Protein AF-A0A8J1ZRG4-F1 (afdb_monomer_lite)

Structure (mmCIF, N/CA/C/O backbone):
data_AF-A0A8J1ZRG4-F1
#
_entry.id   AF-A0A8J1ZRG4-F1
#
loop_
_atom_site.group_PDB
_atom_site.id
_atom_site.type_symbol
_atom_site.label_atom_id
_atom_site.label_alt_id
_atom_site.label_comp_id
_atom_site.label_asym_id
_atom_site.label_entity_id
_atom_site.label_seq_id
_atom_site.pdbx_PDB_ins_code
_atom_site.Cartn_x
_atom_site.Cartn_y
_atom_site.Cartn_z
_atom_site.occupancy
_atom_site.B_iso_or_equiv
_atom_site.auth_seq_id
_atom_site.auth_comp_id
_atom_site.auth_asym_id
_atom_site.auth_atom_id
_atom_site.pdbx_PDB_model_num
ATOM 1 N N . MET A 1 1 ? -4.217 29.147 -15.178 1.00 43.06 1 MET A N 1
ATOM 2 C CA . MET A 1 1 ? -3.131 29.852 -14.465 1.00 43.06 1 MET A CA 1
ATOM 3 C C . MET A 1 1 ? -2.277 28.825 -13.745 1.00 43.06 1 MET A C 1
ATOM 5 O O . MET A 1 1 ? -2.831 28.131 -12.909 1.00 43.06 1 MET A O 1
ATOM 9 N N . LEU A 1 2 ? -0.985 28.719 -14.067 1.00 35.72 2 LEU A N 1
ATOM 10 C CA . LEU A 1 2 ? 0.077 28.291 -13.144 1.00 35.72 2 LEU A CA 1
ATOM 11 C C . LEU A 1 2 ? 1.424 28.638 -13.793 1.00 35.72 2 LEU A C 1
ATOM 13 O O . LEU A 1 2 ? 1.926 27.942 -14.669 1.00 35.72 2 LEU A O 1
ATOM 17 N N . ASN A 1 3 ? 1.942 29.797 -13.389 1.00 43.09 3 ASN A N 1
ATOM 18 C CA . ASN A 1 3 ? 3.286 30.264 -13.689 1.00 43.09 3 ASN A CA 1
ATOM 19 C C 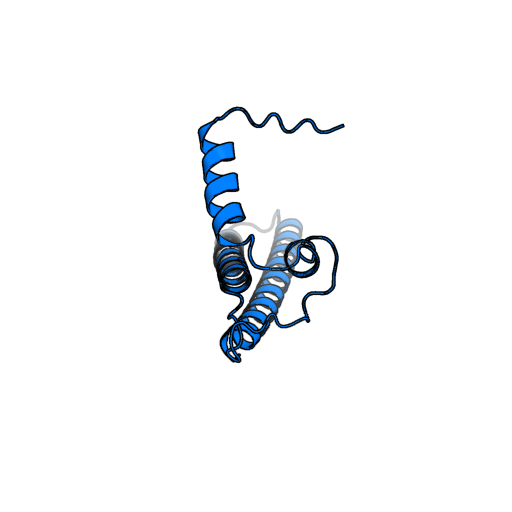. ASN A 1 3 ? 4.291 29.377 -12.946 1.00 43.09 3 ASN A C 1
ATOM 21 O O . ASN A 1 3 ? 4.382 29.464 -11.724 1.00 43.09 3 ASN A O 1
ATOM 25 N N . HIS A 1 4 ? 5.082 28.584 -13.664 1.00 45.66 4 HIS A N 1
ATOM 26 C CA . HIS A 1 4 ? 6.348 28.085 -13.134 1.00 45.66 4 HIS A CA 1
ATOM 27 C C . HIS A 1 4 ? 7.465 29.004 -13.628 1.00 45.66 4 HIS A C 1
ATOM 29 O O . HIS A 1 4 ? 8.008 28.825 -14.716 1.00 45.66 4 HIS A O 1
ATOM 35 N N . ARG A 1 5 ? 7.776 30.030 -12.826 1.00 43.81 5 ARG A N 1
ATOM 36 C CA . ARG A 1 5 ? 9.028 30.780 -12.954 1.00 43.81 5 ARG A CA 1
ATOM 37 C C . ARG A 1 5 ? 10.185 29.816 -12.686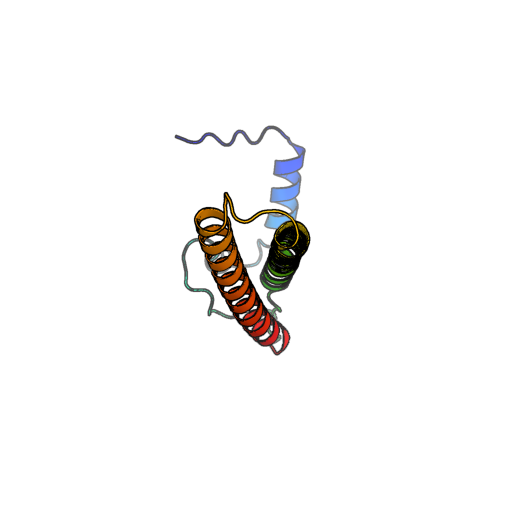 1.00 43.81 5 ARG A C 1
ATOM 39 O O . ARG A 1 5 ? 10.290 29.249 -11.602 1.00 43.81 5 ARG A O 1
ATOM 46 N N . LEU A 1 6 ? 11.017 29.604 -13.700 1.00 47.97 6 LEU A N 1
ATOM 47 C CA . LEU A 1 6 ? 12.288 28.888 -13.610 1.00 47.97 6 LEU A CA 1
ATOM 48 C C . LEU A 1 6 ? 13.318 29.807 -12.930 1.00 47.97 6 LEU A C 1
ATOM 50 O O . LEU A 1 6 ? 14.163 30.396 -13.596 1.00 47.97 6 LEU A O 1
ATOM 54 N N . ASP A 1 7 ? 13.230 29.957 -11.609 1.00 52.62 7 ASP A N 1
ATOM 55 C CA . ASP A 1 7 ? 14.061 30.891 -10.829 1.00 52.62 7 ASP A CA 1
ATOM 56 C C . ASP A 1 7 ? 15.458 30.345 -10.459 1.00 52.62 7 ASP A C 1
ATOM 58 O O . ASP A 1 7 ? 16.036 30.710 -9.436 1.00 52.62 7 ASP A O 1
ATOM 62 N N . SER A 1 8 ? 16.082 29.513 -11.299 1.00 50.91 8 SER A N 1
ATOM 63 C CA . SER A 1 8 ? 17.523 29.285 -11.163 1.00 50.91 8 SER A CA 1
ATOM 64 C C . SER A 1 8 ? 18.197 28.940 -12.494 1.00 50.91 8 SER A C 1
ATOM 66 O O . SER A 1 8 ? 17.831 28.005 -13.206 1.00 50.91 8 SER A O 1
ATOM 68 N N . ALA A 1 9 ? 19.266 29.670 -12.828 1.00 50.34 9 ALA A N 1
ATOM 69 C CA . ALA A 1 9 ? 20.133 29.365 -13.972 1.00 50.34 9 ALA A CA 1
ATOM 70 C C . ALA A 1 9 ? 20.809 27.978 -13.863 1.00 50.34 9 ALA A C 1
ATOM 72 O O . ALA A 1 9 ? 21.442 27.508 -14.813 1.00 50.34 9 ALA A O 1
ATOM 73 N N . LEU A 1 10 ? 20.704 27.337 -12.694 1.00 52.59 10 LEU A N 1
ATOM 74 C CA . LEU A 1 10 ? 21.160 25.981 -12.421 1.00 52.59 10 LEU A CA 1
ATOM 75 C C . LEU A 1 10 ? 20.164 24.942 -12.957 1.00 52.59 10 LEU A C 1
ATOM 77 O O . LEU A 1 10 ? 20.586 23.938 -13.532 1.00 52.59 10 LEU A O 1
ATOM 81 N N . ASP A 1 11 ? 18.862 25.209 -12.832 1.00 57.19 11 ASP A N 1
ATOM 82 C CA . ASP A 1 11 ? 17.802 24.338 -13.343 1.00 57.19 11 ASP A CA 1
ATOM 83 C C . ASP A 1 11 ? 17.752 24.368 -14.866 1.00 57.19 11 ASP A C 1
ATOM 85 O O . ASP A 1 11 ? 17.651 23.312 -15.486 1.00 57.19 11 ASP A O 1
ATOM 89 N N . LEU A 1 12 ? 17.963 25.538 -15.482 1.00 53.50 12 LEU A N 1
ATOM 90 C CA . LEU A 1 12 ? 18.055 25.641 -16.941 1.00 53.50 12 LEU A CA 1
ATOM 91 C C . LEU A 1 12 ? 19.261 24.865 -17.494 1.00 53.50 12 LEU A C 1
ATOM 93 O O . LEU A 1 12 ? 19.131 24.149 -18.482 1.00 53.50 12 LEU A O 1
ATOM 97 N N . ARG A 1 13 ? 20.423 24.938 -16.827 1.00 55.50 13 ARG A N 1
ATOM 98 C CA . ARG A 1 13 ? 21.629 24.189 -17.223 1.00 55.50 13 ARG A CA 1
ATOM 99 C C . ARG A 1 13 ? 21.500 22.688 -16.991 1.00 55.50 13 ARG A C 1
ATOM 101 O O . ARG A 1 13 ? 22.006 21.913 -17.797 1.00 55.50 13 ARG A O 1
ATOM 108 N N . ARG A 1 14 ? 20.831 22.256 -15.918 1.00 54.28 14 ARG A N 1
ATOM 109 C CA . ARG A 1 14 ? 20.518 20.835 -15.683 1.00 54.28 14 ARG A CA 1
ATOM 110 C C . ARG A 1 14 ? 19.543 20.304 -16.726 1.00 54.28 14 ARG A C 1
ATOM 112 O O . ARG A 1 14 ? 19.760 19.210 -17.244 1.00 54.28 14 ARG A O 1
ATOM 119 N N . LEU A 1 15 ? 18.524 21.091 -17.070 1.00 55.16 15 LEU A N 1
ATOM 120 C CA . LEU A 1 15 ? 17.579 20.762 -18.129 1.00 55.16 15 LEU A CA 1
ATOM 121 C C . LEU A 1 15 ? 18.304 20.660 -19.476 1.00 55.16 15 LEU A C 1
ATOM 123 O O . LEU A 1 15 ? 18.198 19.631 -20.130 1.00 55.16 15 LEU A O 1
ATOM 127 N N . GLN A 1 16 ? 19.123 21.657 -19.830 1.00 51.94 16 GLN A N 1
ATOM 128 C CA . GLN A 1 16 ? 19.924 21.679 -21.058 1.00 51.94 16 GLN A CA 1
ATOM 129 C C . GLN A 1 16 ? 20.938 20.537 -21.119 1.00 51.94 16 GLN A C 1
ATOM 131 O O . GLN A 1 16 ? 21.038 19.888 -22.147 1.00 51.94 16 GLN A O 1
ATOM 136 N N . LYS A 1 17 ? 21.664 20.228 -20.040 1.00 50.69 17 LYS A N 1
ATOM 137 C CA . LYS A 1 17 ? 22.636 19.123 -20.035 1.00 50.69 17 LYS A CA 1
ATOM 138 C C . LYS A 1 17 ? 21.956 17.763 -20.224 1.00 50.69 17 LYS A C 1
ATOM 140 O O . LYS A 1 17 ? 22.502 16.913 -20.915 1.00 50.69 17 LYS A O 1
ATOM 145 N N . ASN A 1 18 ? 20.760 17.571 -19.664 1.00 50.41 18 ASN A N 1
ATOM 146 C CA . ASN A 1 18 ? 19.972 16.356 -19.883 1.00 50.41 18 ASN A CA 1
ATOM 147 C C . ASN A 1 18 ? 19.303 16.318 -21.268 1.00 50.41 18 ASN A C 1
ATOM 149 O O . ASN A 1 18 ? 19.153 15.235 -21.826 1.00 50.41 18 ASN A O 1
ATOM 153 N N . TYR A 1 19 ? 18.921 17.472 -21.827 1.00 49.12 19 TYR A N 1
ATOM 154 C CA . TYR A 1 19 ? 18.309 17.573 -23.156 1.00 49.12 19 TYR A CA 1
ATOM 155 C C . TYR A 1 19 ? 19.330 17.451 -24.292 1.00 49.12 19 TYR A C 1
ATOM 157 O O . TYR A 1 19 ? 19.093 16.704 -25.230 1.00 49.12 19 TYR A O 1
ATOM 165 N N . ILE A 1 20 ? 20.487 18.112 -24.193 1.00 46.50 20 ILE A N 1
ATOM 166 C CA . ILE A 1 20 ? 21.536 18.119 -25.228 1.00 46.50 20 ILE A CA 1
ATOM 167 C C . ILE A 1 20 ? 22.115 16.716 -25.440 1.00 46.50 20 ILE A C 1
ATOM 169 O O . ILE A 1 20 ? 22.397 16.335 -26.570 1.00 46.50 20 ILE A O 1
ATOM 173 N N . VAL A 1 21 ? 22.221 15.903 -24.383 1.00 47.75 21 VAL A N 1
ATOM 174 C CA . VAL A 1 21 ? 22.659 14.496 -24.494 1.00 47.75 21 VAL A CA 1
ATOM 175 C C .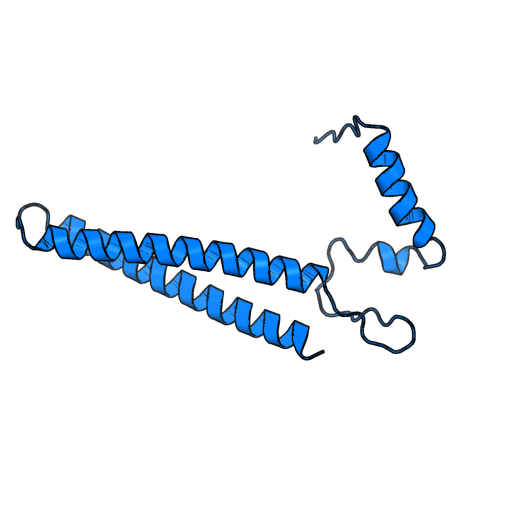 VAL A 1 21 ? 21.638 13.635 -25.260 1.00 47.75 21 VAL A C 1
ATOM 177 O O . VAL A 1 21 ? 21.983 12.559 -25.738 1.00 47.75 21 VAL A O 1
ATOM 180 N N . ARG A 1 22 ? 20.397 14.115 -25.423 1.00 48.56 22 ARG A N 1
ATOM 181 C CA . ARG A 1 22 ? 19.287 13.423 -26.095 1.00 48.56 22 ARG A CA 1
ATOM 182 C C . ARG A 1 22 ? 18.898 14.021 -27.452 1.00 48.56 22 ARG A C 1
ATOM 184 O O . ARG A 1 22 ? 17.998 13.501 -28.096 1.00 48.56 22 ARG A O 1
ATOM 191 N N . CYS A 1 23 ? 19.583 15.064 -27.926 1.00 44.12 23 CYS A N 1
ATOM 192 C CA . CYS A 1 23 ? 19.277 15.740 -29.197 1.00 44.12 23 CYS A CA 1
ATOM 193 C C . CYS A 1 23 ? 19.644 14.949 -30.472 1.00 44.12 23 CYS A C 1
ATOM 195 O O . CYS A 1 23 ? 19.531 15.501 -31.560 1.00 44.12 23 CYS A O 1
ATOM 197 N N . ASN A 1 24 ? 20.048 13.681 -30.359 1.00 51.66 24 ASN A N 1
ATOM 198 C CA . ASN A 1 24 ? 20.187 12.783 -31.513 1.00 51.66 24 ASN A CA 1
ATOM 199 C C . ASN A 1 24 ? 18.980 11.842 -31.691 1.00 51.66 24 ASN A C 1
ATOM 201 O O . ASN A 1 24 ? 19.022 10.970 -32.554 1.00 51.66 24 ASN A O 1
ATOM 205 N N . GLU A 1 25 ? 17.922 11.992 -30.890 1.00 49.75 25 GLU A N 1
ATOM 206 C CA . GLU A 1 25 ? 16.672 11.238 -31.033 1.00 49.75 25 GLU A CA 1
ATOM 207 C C . GLU A 1 25 ? 15.531 12.175 -31.446 1.00 49.75 25 GLU A C 1
ATOM 209 O O . GLU A 1 25 ? 15.437 13.307 -30.964 1.00 49.75 25 GLU A O 1
ATOM 214 N N . ASP A 1 26 ? 14.659 11.699 -32.338 1.00 45.25 26 ASP A N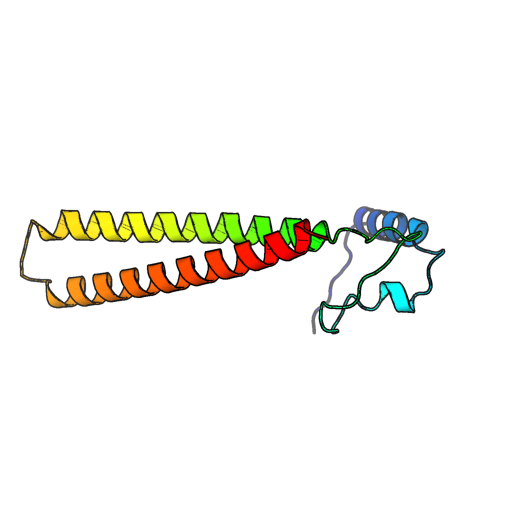 1
ATOM 215 C CA . ASP A 1 26 ? 13.488 12.455 -32.782 1.00 45.25 26 ASP A CA 1
ATOM 216 C C . ASP A 1 26 ? 12.591 12.849 -31.596 1.00 45.25 26 ASP A C 1
ATOM 218 O O . ASP A 1 26 ? 12.280 12.041 -30.717 1.00 45.25 26 ASP A O 1
ATOM 222 N N . LEU A 1 27 ? 12.124 14.104 -31.591 1.00 44.94 27 LEU A N 1
ATOM 223 C CA . LEU A 1 27 ? 11.263 14.676 -30.542 1.00 44.94 27 LEU A CA 1
ATOM 224 C C . LEU A 1 27 ? 9.968 13.882 -30.304 1.00 44.94 27 LEU A C 1
ATOM 226 O O . LEU A 1 27 ? 9.413 13.939 -29.204 1.00 44.94 27 LEU A O 1
ATOM 230 N N . SER A 1 28 ? 9.504 13.121 -31.296 1.00 49.16 28 SER A N 1
ATOM 231 C CA . SER A 1 28 ? 8.382 12.184 -31.175 1.00 49.16 28 SER A CA 1
ATOM 232 C C . SER A 1 28 ? 8.638 11.080 -30.139 1.00 49.16 28 SER A C 1
ATOM 234 O O . SER A 1 28 ? 7.703 10.695 -29.444 1.00 49.16 28 SER A O 1
ATOM 236 N N . ASN A 1 29 ? 9.890 10.652 -29.944 1.00 48.75 29 ASN A N 1
ATOM 237 C CA . ASN A 1 29 ? 10.279 9.668 -28.923 1.00 48.75 29 ASN A CA 1
ATOM 238 C C . ASN A 1 29 ? 10.439 10.288 -27.523 1.00 48.75 29 ASN A C 1
ATOM 240 O O . ASN A 1 29 ? 10.385 9.591 -26.511 1.00 48.75 29 ASN A O 1
ATOM 244 N N . ILE A 1 30 ? 10.632 11.607 -27.447 1.00 46.97 30 ILE A N 1
ATOM 245 C CA . ILE A 1 30 ? 10.838 12.343 -26.190 1.00 46.97 30 ILE A CA 1
ATOM 246 C C . ILE A 1 30 ? 9.496 12.824 -25.608 1.00 46.97 30 ILE A C 1
ATOM 248 O O . ILE A 1 30 ? 9.324 12.861 -24.387 1.00 46.97 30 ILE A O 1
ATOM 252 N N . LEU A 1 31 ? 8.528 13.170 -26.464 1.00 46.00 31 LEU A N 1
ATOM 253 C CA . LEU A 1 31 ? 7.246 13.768 -26.067 1.00 46.00 31 LEU A CA 1
ATOM 254 C C . LEU A 1 31 ? 6.123 12.764 -25.751 1.00 46.00 31 LEU A C 1
ATOM 256 O O . LEU A 1 31 ? 5.079 13.182 -25.257 1.00 46.00 31 LEU A O 1
ATOM 260 N N . GLN A 1 32 ? 6.338 11.450 -25.890 1.00 41.25 32 GLN A N 1
ATOM 261 C CA . GLN A 1 32 ? 5.405 10.426 -25.376 1.00 41.25 32 GLN A CA 1
ATOM 262 C C . GLN A 1 32 ? 5.406 10.293 -23.832 1.00 41.25 32 GLN A C 1
ATOM 264 O O . GLN A 1 32 ? 4.800 9.388 -23.263 1.00 41.25 32 GLN A O 1
ATOM 269 N N . GLY A 1 33 ? 6.068 11.202 -23.108 1.00 42.25 33 GLY A N 1
ATOM 270 C CA . GLY A 1 33 ? 6.029 11.276 -21.643 1.00 42.25 33 GLY A CA 1
ATOM 271 C C . GLY A 1 33 ? 4.788 11.966 -21.059 1.00 42.25 33 GLY A C 1
ATOM 272 O O . GLY A 1 33 ? 4.651 12.023 -19.837 1.00 42.25 33 GLY A O 1
ATOM 273 N N . GLY A 1 34 ? 3.893 12.499 -21.895 1.00 40.06 34 GLY A N 1
ATOM 274 C CA . GLY A 1 34 ? 2.628 13.092 -21.470 1.00 40.06 34 GLY A CA 1
ATOM 275 C C . GLY A 1 34 ? 1.470 12.432 -22.202 1.00 40.06 34 GLY A C 1
ATOM 276 O O . GLY A 1 34 ? 1.338 12.596 -23.406 1.00 40.06 34 GLY A O 1
ATOM 277 N N . THR A 1 35 ? 0.628 11.702 -21.471 1.00 43.16 35 THR A N 1
ATOM 278 C CA . THR A 1 35 ? -0.638 11.114 -21.950 1.00 43.16 35 THR A CA 1
ATOM 279 C C . THR A 1 35 ? -0.505 10.070 -23.067 1.00 43.16 35 THR A C 1
ATOM 281 O O . THR A 1 35 ? -0.839 10.314 -24.217 1.00 43.16 35 THR A O 1
ATOM 284 N N . GLY A 1 36 ? -0.079 8.861 -22.709 1.00 35.97 36 GLY A N 1
ATOM 285 C CA . GLY A 1 36 ? -0.153 7.685 -23.573 1.00 35.97 36 GLY A CA 1
ATOM 286 C C . GLY A 1 36 ? 0.044 6.435 -22.729 1.00 35.97 36 GLY A C 1
ATOM 287 O O . GLY A 1 36 ? 0.898 6.417 -21.847 1.00 35.97 36 GLY A O 1
ATOM 288 N N . ASN A 1 37 ? -0.802 5.431 -22.921 1.00 39.38 37 ASN A N 1
ATOM 289 C CA . ASN A 1 37 ? -0.820 4.203 -22.134 1.00 39.38 37 ASN A CA 1
ATOM 290 C C . ASN A 1 37 ? 0.579 3.559 -22.054 1.00 39.38 37 ASN A C 1
ATOM 292 O O . ASN A 1 37 ? 1.271 3.419 -23.058 1.00 39.38 37 ASN A O 1
ATOM 296 N N . HIS A 1 38 ? 0.993 3.190 -20.840 1.00 40.97 38 HIS A N 1
ATOM 297 C CA . HIS A 1 38 ? 2.327 2.682 -20.500 1.00 40.97 38 HIS A CA 1
ATOM 298 C C . HIS A 1 38 ? 2.594 1.249 -21.004 1.00 40.97 38 HIS A C 1
ATOM 300 O O . HIS A 1 38 ? 2.887 0.361 -20.205 1.00 40.97 38 HIS A O 1
ATOM 306 N N . GLU A 1 39 ? 2.518 1.006 -22.312 1.00 46.38 39 GLU A N 1
ATOM 307 C CA . GLU A 1 39 ? 2.866 -0.300 -22.894 1.00 46.38 39 GLU A CA 1
ATOM 308 C C . GLU A 1 39 ? 3.837 -0.246 -24.082 1.00 46.38 39 GLU A C 1
ATOM 310 O O . GLU A 1 39 ? 4.238 -1.306 -24.558 1.00 46.38 39 GLU A O 1
ATOM 315 N N . GLU A 1 40 ? 4.311 0.928 -24.513 1.00 44.00 40 GLU A N 1
ATOM 316 C CA . GLU A 1 40 ? 5.323 0.997 -25.577 1.00 44.00 40 GLU A CA 1
ATOM 317 C C . GLU A 1 40 ? 6.758 0.934 -25.033 1.00 44.00 40 GLU A C 1
ATOM 319 O O . GLU A 1 40 ? 7.210 1.749 -24.224 1.00 44.00 40 GLU A O 1
ATOM 324 N N . VAL A 1 41 ? 7.460 -0.114 -25.467 1.00 46.97 41 VAL A N 1
ATOM 325 C CA . VAL A 1 41 ? 8.844 -0.445 -25.130 1.00 46.97 41 VAL A CA 1
ATOM 326 C C . VAL A 1 41 ? 9.774 0.413 -25.984 1.00 46.97 41 VAL A C 1
ATOM 328 O O . VAL A 1 41 ? 9.856 0.224 -27.194 1.00 46.97 41 VAL A O 1
ATOM 331 N N . VAL A 1 42 ? 10.524 1.320 -25.358 1.00 48.47 42 VAL A N 1
ATOM 332 C CA . VAL A 1 42 ? 11.647 1.995 -26.024 1.00 48.47 42 VAL A CA 1
ATOM 333 C C . VAL A 1 42 ? 12.836 1.030 -26.035 1.00 48.47 42 VAL A C 1
ATOM 335 O O . VAL A 1 42 ? 13.398 0.712 -24.987 1.00 48.47 42 VAL A O 1
ATOM 338 N N . LEU A 1 43 ? 13.195 0.531 -27.218 1.00 38.28 43 LEU A N 1
ATOM 339 C CA . LEU A 1 43 ? 14.396 -0.274 -27.452 1.00 38.28 43 LEU A CA 1
ATOM 340 C C . LEU A 1 43 ? 15.559 0.665 -27.789 1.00 38.28 43 LEU A C 1
ATOM 342 O O . LEU A 1 43 ? 15.493 1.393 -28.777 1.00 38.28 43 LEU A O 1
ATOM 346 N N . ILE A 1 44 ? 16.644 0.629 -27.013 1.00 44.06 44 ILE A N 1
ATOM 347 C CA . ILE A 1 44 ? 17.903 1.293 -27.379 1.00 44.06 44 ILE A CA 1
ATOM 348 C C . ILE A 1 44 ? 18.881 0.183 -27.758 1.00 44.06 44 ILE A C 1
ATOM 350 O O . ILE A 1 44 ? 19.247 -0.635 -26.923 1.00 44.06 44 ILE A O 1
ATOM 354 N N . ARG A 1 45 ? 19.300 0.147 -29.032 1.00 39.44 45 ARG A N 1
ATOM 355 C CA . ARG A 1 45 ? 20.269 -0.829 -29.579 1.00 39.44 45 ARG A CA 1
ATOM 356 C C . ARG A 1 45 ? 19.881 -2.309 -29.406 1.00 39.44 45 ARG A C 1
ATOM 358 O O . ARG A 1 45 ? 20.748 -3.147 -29.205 1.00 39.44 45 ARG A O 1
ATOM 365 N N . GLY A 1 46 ? 18.594 -2.636 -29.514 1.00 44.56 46 GLY A N 1
ATOM 366 C CA . GLY A 1 46 ? 18.122 -4.026 -29.446 1.00 44.56 46 GLY A CA 1
ATOM 367 C C . GLY A 1 46 ? 17.997 -4.597 -28.031 1.00 44.56 46 GLY A C 1
ATOM 368 O O . GLY A 1 46 ? 17.429 -5.676 -27.888 1.00 44.56 46 GLY A O 1
ATOM 369 N N . ASP A 1 47 ? 18.418 -3.855 -27.002 1.00 41.03 47 ASP A N 1
ATOM 370 C CA . ASP A 1 47 ? 18.192 -4.214 -25.605 1.00 41.03 47 ASP A CA 1
ATOM 371 C C . ASP A 1 47 ? 16.952 -3.480 -25.057 1.00 41.03 47 ASP A C 1
ATOM 373 O O . ASP A 1 47 ? 16.785 -2.270 -25.284 1.00 41.03 47 ASP A O 1
ATOM 377 N N . PRO A 1 48 ? 16.061 -4.172 -24.322 1.00 51.12 48 PRO A N 1
ATOM 378 C CA . PRO A 1 48 ? 14.952 -3.525 -23.641 1.00 51.12 48 PRO A CA 1
ATOM 379 C C . PRO A 1 48 ? 15.494 -2.550 -22.596 1.00 51.12 48 PRO A C 1
ATOM 381 O O . PRO A 1 48 ? 16.158 -2.933 -21.630 1.00 51.12 48 PRO A O 1
ATOM 384 N N . VAL A 1 49 ? 15.199 -1.258 -22.771 1.00 54.75 49 VAL A N 1
ATOM 385 C CA . VAL A 1 49 ? 15.518 -0.256 -21.755 1.00 54.75 49 VAL A CA 1
ATOM 386 C C . VAL A 1 49 ? 14.657 -0.554 -20.539 1.00 54.75 49 VAL A C 1
ATOM 388 O O . VAL A 1 49 ? 13.448 -0.307 -20.535 1.00 54.75 49 VAL A O 1
ATOM 391 N N . ARG A 1 50 ? 15.282 -1.077 -19.481 1.00 59.25 50 ARG A N 1
ATOM 392 C CA . A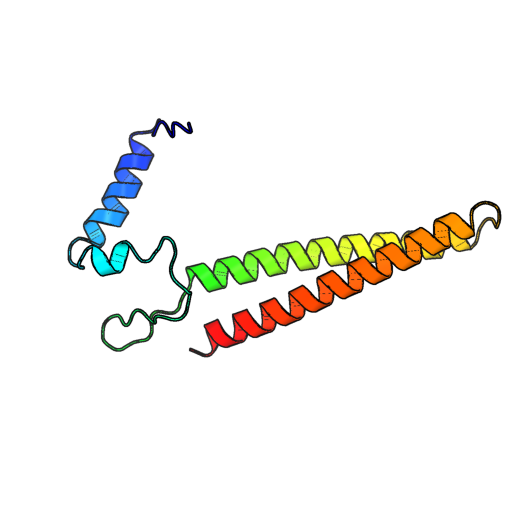RG A 1 50 ? 14.599 -1.262 -18.202 1.00 59.25 50 ARG A CA 1
ATOM 393 C C . ARG A 1 50 ? 14.001 0.069 -17.762 1.00 59.25 50 ARG A C 1
ATOM 395 O O . ARG A 1 50 ? 14.713 1.079 -17.732 1.00 59.25 50 ARG A O 1
ATOM 402 N N . PRO A 1 51 ? 12.720 0.107 -17.367 1.00 66.31 51 PRO A N 1
ATOM 403 C CA . PRO A 1 51 ? 12.080 1.345 -16.969 1.00 66.31 51 PRO A CA 1
ATOM 404 C C . PRO A 1 51 ? 12.496 1.700 -15.533 1.00 66.31 51 PRO A C 1
ATOM 406 O O . PRO A 1 51 ? 11.675 1.732 -14.619 1.00 66.31 51 PRO A O 1
ATOM 409 N N . CYS A 1 52 ? 13.786 1.988 -15.317 1.00 71.06 52 CYS A N 1
ATOM 410 C CA . CYS A 1 52 ? 14.398 2.254 -14.011 1.00 71.06 52 CYS A CA 1
ATOM 411 C C . CYS A 1 52 ? 13.643 3.334 -13.224 1.00 71.06 52 CYS A C 1
ATOM 413 O O . CYS A 1 52 ? 13.472 3.227 -12.013 1.00 71.06 52 CYS A O 1
ATOM 415 N N . ALA A 1 53 ? 13.119 4.350 -13.917 1.00 69.62 53 ALA A N 1
ATOM 416 C CA . ALA A 1 53 ? 12.298 5.386 -13.301 1.00 69.62 53 ALA A CA 1
ATOM 417 C C . ALA A 1 53 ? 10.927 4.864 -12.825 1.00 69.62 53 ALA A C 1
ATOM 419 O O . ALA A 1 53 ? 10.442 5.301 -11.783 1.00 69.62 53 ALA A O 1
ATOM 420 N N . GLN A 1 54 ? 10.292 3.941 -13.556 1.00 70.94 54 GLN A N 1
ATOM 421 C CA . GLN A 1 54 ? 9.034 3.311 -13.131 1.00 70.94 54 GLN A CA 1
ATOM 422 C C . GLN A 1 54 ? 9.270 2.344 -11.965 1.00 70.94 54 GLN A C 1
ATOM 424 O O . GLN A 1 54 ? 8.514 2.378 -10.997 1.00 70.94 54 GLN A O 1
ATOM 429 N N . ILE A 1 55 ? 10.354 1.564 -12.012 1.00 75.69 55 ILE A N 1
ATOM 430 C CA . ILE A 1 55 ? 10.794 0.678 -10.923 1.00 75.69 55 ILE A CA 1
ATOM 431 C C . ILE A 1 55 ? 11.005 1.483 -9.635 1.00 75.69 55 ILE A C 1
ATOM 433 O O . ILE A 1 55 ? 10.355 1.212 -8.626 1.00 75.69 55 ILE A O 1
ATOM 437 N N . ALA A 1 56 ? 11.808 2.551 -9.687 1.00 74.38 56 ALA A N 1
ATOM 438 C CA . ALA A 1 56 ? 12.078 3.401 -8.527 1.00 74.38 56 ALA A CA 1
ATOM 439 C C . ALA A 1 56 ? 10.805 4.060 -7.961 1.00 74.38 56 ALA A C 1
ATOM 441 O O . ALA A 1 56 ? 10.663 4.209 -6.743 1.00 74.38 56 ALA A O 1
ATOM 442 N N . ARG A 1 57 ? 9.850 4.435 -8.828 1.00 77.75 57 ARG A N 1
ATOM 443 C CA . ARG A 1 57 ? 8.533 4.936 -8.401 1.00 77.75 57 ARG A CA 1
ATOM 444 C C . ARG A 1 57 ? 7.727 3.862 -7.674 1.00 77.75 57 ARG A C 1
ATOM 446 O O . ARG A 1 57 ? 7.225 4.143 -6.587 1.00 77.75 57 ARG A O 1
ATOM 453 N N . CYS A 1 58 ? 7.640 2.655 -8.231 1.00 79.25 58 CYS A N 1
ATOM 454 C CA . CYS A 1 58 ? 6.917 1.536 -7.623 1.00 79.25 58 CYS A CA 1
ATOM 455 C C . CYS A 1 58 ? 7.509 1.164 -6.259 1.00 79.25 58 CYS A C 1
ATOM 457 O O . CYS A 1 58 ? 6.779 1.065 -5.276 1.00 79.25 58 CYS A O 1
ATOM 459 N N . GLU A 1 59 ? 8.833 1.061 -6.152 1.00 86.44 59 GLU A N 1
ATOM 460 C CA . GLU A 1 59 ? 9.522 0.812 -4.881 1.00 86.44 59 GLU A CA 1
ATOM 461 C C . GLU A 1 59 ? 9.286 1.932 -3.859 1.00 86.44 59 GLU A C 1
ATOM 463 O O . GLU A 1 59 ? 9.046 1.672 -2.678 1.00 86.44 59 GLU A O 1
ATOM 468 N N . GLY A 1 60 ? 9.318 3.193 -4.302 1.00 86.06 60 GLY A N 1
ATOM 469 C CA . GLY A 1 60 ? 9.000 4.342 -3.458 1.00 86.06 60 GLY A CA 1
ATOM 470 C C . GLY A 1 60 ? 7.563 4.309 -2.935 1.00 86.06 60 GLY A C 1
ATOM 471 O O . GLY A 1 60 ? 7.328 4.601 -1.760 1.00 86.06 60 GLY A O 1
ATOM 472 N N . MET A 1 61 ? 6.606 3.921 -3.779 1.00 85.25 61 MET A N 1
ATOM 473 C CA . MET A 1 61 ? 5.210 3.725 -3.386 1.00 85.25 61 MET A CA 1
ATOM 474 C C . MET A 1 61 ? 5.059 2.565 -2.400 1.00 85.25 61 MET A C 1
ATOM 476 O O . MET A 1 61 ? 4.415 2.748 -1.368 1.00 85.25 61 MET A O 1
ATOM 480 N N . LEU A 1 62 ? 5.710 1.425 -2.647 1.00 90.88 62 LEU A N 1
ATOM 481 C CA . LEU A 1 62 ? 5.698 0.273 -1.741 1.00 90.88 62 LEU A CA 1
ATOM 482 C C . LEU A 1 62 ? 6.240 0.625 -0.358 1.00 90.88 62 LEU A C 1
ATOM 484 O O . LEU A 1 62 ? 5.609 0.292 0.644 1.00 90.88 62 LEU A O 1
ATOM 488 N N . ARG A 1 63 ? 7.360 1.357 -0.279 1.00 95.06 63 ARG A N 1
ATOM 489 C CA . ARG A 1 63 ? 7.901 1.836 1.005 1.00 95.06 63 ARG A CA 1
ATOM 490 C C . ARG A 1 63 ? 6.875 2.671 1.772 1.00 95.06 63 ARG A C 1
ATOM 492 O O . ARG A 1 63 ? 6.656 2.433 2.958 1.00 95.06 63 ARG A O 1
ATOM 499 N N . LYS A 1 64 ? 6.209 3.611 1.093 1.00 93.44 64 LYS A N 1
ATOM 500 C CA . LYS A 1 64 ? 5.169 4.453 1.705 1.00 93.44 64 LYS A CA 1
ATOM 501 C C . LYS A 1 64 ? 3.970 3.625 2.171 1.00 93.44 64 LYS A C 1
ATOM 503 O O . LYS A 1 64 ? 3.542 3.779 3.309 1.00 93.44 64 LYS A O 1
ATOM 508 N N . MET A 1 65 ? 3.446 2.732 1.332 1.00 93.38 65 MET A N 1
ATOM 509 C CA . MET A 1 65 ? 2.280 1.908 1.674 1.00 93.38 65 MET A CA 1
ATOM 510 C C . MET A 1 65 ? 2.568 0.951 2.833 1.00 93.38 65 MET A C 1
ATOM 512 O O . MET A 1 65 ? 1.755 0.857 3.747 1.00 93.38 65 MET A O 1
ATOM 516 N N . ARG A 1 66 ? 3.742 0.306 2.853 1.00 94.94 66 ARG A N 1
ATOM 517 C CA . ARG A 1 66 ? 4.175 -0.552 3.969 1.00 94.94 66 ARG A CA 1
ATOM 518 C C . ARG A 1 66 ? 4.302 0.231 5.277 1.00 94.94 66 ARG A C 1
ATOM 520 O O . ARG A 1 66 ? 3.907 -0.272 6.324 1.00 94.94 66 ARG A O 1
ATOM 527 N N . HIS A 1 67 ? 4.783 1.474 5.221 1.00 96.94 67 HIS A N 1
ATOM 528 C CA . HIS A 1 67 ? 4.812 2.345 6.396 1.00 96.94 67 HIS A CA 1
ATOM 529 C C . HIS A 1 67 ? 3.401 2.662 6.914 1.00 96.94 67 HIS A C 1
ATOM 531 O O . HIS A 1 67 ? 3.145 2.548 8.110 1.00 96.94 67 HIS A O 1
ATOM 537 N N . VAL A 1 68 ? 2.462 2.999 6.023 1.00 94.44 68 VAL A N 1
ATOM 538 C CA . VAL A 1 68 ? 1.061 3.247 6.408 1.00 94.44 68 VAL A CA 1
ATOM 539 C C . VAL A 1 68 ? 0.411 1.981 6.974 1.00 94.44 68 VAL A C 1
ATOM 541 O O . VAL A 1 68 ? -0.291 2.063 7.980 1.00 94.44 68 VAL A O 1
ATOM 544 N N . LEU A 1 69 ? 0.672 0.809 6.388 1.00 94.75 69 LEU A N 1
ATOM 545 C CA . LEU A 1 69 ? 0.176 -0.469 6.903 1.00 94.75 69 LEU A CA 1
ATOM 546 C C . LEU A 1 69 ? 0.654 -0.715 8.340 1.00 94.75 69 LEU A C 1
ATOM 548 O O . LEU A 1 69 ? -0.161 -1.031 9.203 1.00 94.75 69 LEU A O 1
ATOM 552 N N . ALA A 1 70 ? 1.941 -0.486 8.618 1.00 95.06 70 ALA A N 1
ATOM 553 C CA . ALA A 1 70 ? 2.496 -0.621 9.963 1.00 95.06 70 ALA A CA 1
ATOM 554 C C . ALA A 1 70 ? 1.803 0.310 10.975 1.00 95.06 70 ALA A C 1
ATOM 556 O O . ALA A 1 70 ? 1.463 -0.118 12.077 1.00 95.06 70 ALA A O 1
ATOM 557 N N . GLN A 1 71 ? 1.513 1.559 10.592 1.00 95.44 71 GLN A N 1
ATOM 558 C CA . GLN A 1 71 ? 0.758 2.486 11.446 1.00 95.44 71 GLN A CA 1
ATOM 559 C C . GLN A 1 71 ? -0.677 2.004 11.714 1.00 95.44 71 GLN A C 1
ATOM 561 O O . GLN A 1 71 ? -1.183 2.151 12.826 1.00 95.44 71 GLN A O 1
ATOM 566 N N . VAL A 1 72 ? -1.353 1.438 10.707 1.00 95.00 72 VAL A N 1
ATOM 567 C CA . VAL A 1 72 ? -2.704 0.872 10.863 1.00 95.00 72 VAL A CA 1
ATOM 568 C C . VAL A 1 72 ? -2.680 -0.325 11.813 1.00 95.00 72 VAL A C 1
ATOM 570 O O . VAL A 1 72 ? -3.509 -0.384 12.720 1.00 95.00 72 VAL A O 1
ATOM 573 N N . MET A 1 73 ? -1.705 -1.226 11.665 1.00 94.06 73 MET A N 1
ATOM 574 C CA . MET A 1 73 ? -1.523 -2.373 12.561 1.00 94.06 73 MET A CA 1
ATOM 575 C C . MET A 1 73 ? -1.246 -1.932 14.003 1.00 94.06 73 MET A C 1
ATOM 577 O O . MET A 1 73 ? -1.846 -2.460 14.935 1.00 94.06 73 MET A O 1
ATOM 581 N N . GLN A 1 74 ? -0.406 -0.912 14.202 1.00 94.50 74 GLN A N 1
ATOM 582 C CA . GLN A 1 74 ? -0.150 -0.362 15.534 1.00 94.50 74 GLN A CA 1
ATOM 583 C C . GLN A 1 74 ? -1.435 0.174 16.185 1.00 94.50 74 GLN A C 1
ATOM 585 O O . GLN A 1 74 ? -1.690 -0.085 17.359 1.00 94.50 74 GLN A O 1
ATOM 590 N N . LYS A 1 75 ? -2.279 0.885 15.425 1.00 93.12 75 LYS A N 1
ATOM 591 C CA . LYS A 1 75 ? -3.578 1.372 15.920 1.00 93.12 75 LYS A CA 1
ATOM 592 C C . LYS A 1 75 ? -4.535 0.232 16.268 1.00 93.12 75 LYS A C 1
ATOM 594 O O . LYS A 1 75 ? -5.269 0.349 17.244 1.00 93.12 75 LYS A O 1
ATOM 599 N N . GLN A 1 76 ? -4.530 -0.856 15.495 1.00 90.94 76 GLN A N 1
ATOM 600 C CA . GLN A 1 76 ? -5.319 -2.051 15.811 1.00 90.94 76 GLN A CA 1
ATOM 601 C C . GLN A 1 76 ? -4.866 -2.679 17.133 1.00 90.94 76 GLN A C 1
ATOM 603 O O . GLN A 1 76 ? -5.712 -2.941 17.983 1.00 90.94 76 GLN A O 1
ATOM 608 N N . LEU A 1 77 ? -3.554 -2.830 17.341 1.00 91.50 77 LEU A N 1
ATOM 609 C CA . LEU A 1 77 ? -3.001 -3.382 18.580 1.00 91.50 77 LEU A CA 1
ATOM 610 C C . LEU A 1 77 ? -3.384 -2.536 19.803 1.00 91.50 77 LEU A C 1
ATOM 612 O O . LEU A 1 77 ? -3.847 -3.072 20.806 1.00 91.50 77 LEU A O 1
ATOM 616 N N . LEU A 1 78 ? -3.251 -1.208 19.706 1.00 90.38 78 LEU A N 1
ATOM 617 C CA . LEU A 1 78 ? -3.641 -0.294 20.785 1.00 90.38 78 LEU A CA 1
ATOM 618 C C . LEU A 1 78 ? -5.128 -0.431 21.142 1.00 90.38 78 LEU A C 1
ATOM 620 O O . LEU A 1 78 ? -5.477 -0.484 22.318 1.00 90.38 78 LEU A O 1
ATOM 624 N N . LEU A 1 79 ? -6.003 -0.556 20.141 1.00 87.44 79 LEU A N 1
ATOM 625 C CA . LEU A 1 79 ? -7.435 -0.756 20.375 1.00 87.44 79 LEU A CA 1
ATOM 626 C C . LEU A 1 79 ? -7.754 -2.096 21.039 1.00 87.44 79 LEU A C 1
ATOM 628 O O . LEU A 1 79 ? -8.679 -2.162 21.848 1.00 87.44 79 LEU A O 1
ATOM 632 N N . GLU A 1 80 ? -7.012 -3.152 20.712 1.00 86.56 80 GLU A N 1
ATOM 633 C CA . GLU A 1 80 ? -7.171 -4.464 21.343 1.00 86.56 80 GLU A CA 1
ATOM 634 C C . GLU A 1 80 ? -6.708 -4.450 22.804 1.00 86.56 80 GLU A C 1
ATOM 636 O O . GLU A 1 80 ? -7.380 -5.029 23.658 1.00 86.56 80 GLU A O 1
ATOM 641 N N . MET A 1 81 ? -5.638 -3.714 23.122 1.00 85.50 81 MET A N 1
ATOM 642 C CA . MET A 1 81 ? -5.186 -3.508 24.503 1.00 85.50 81 MET A CA 1
ATOM 643 C C . MET A 1 81 ? -6.193 -2.686 25.320 1.00 85.50 81 MET A C 1
ATOM 645 O O . MET A 1 81 ? -6.525 -3.033 26.451 1.00 85.50 81 MET A O 1
ATOM 649 N N . GLU A 1 82 ? -6.740 -1.616 24.742 1.00 82.19 82 GLU A N 1
ATOM 650 C CA . GLU A 1 82 ? -7.730 -0.762 25.405 1.00 82.19 82 GLU A CA 1
ATOM 651 C C . GLU A 1 82 ? -9.086 -1.449 25.649 1.00 82.19 82 GLU A C 1
ATOM 653 O O . GLU A 1 82 ? -9.869 -1.016 26.510 1.00 82.19 82 GLU A O 1
ATOM 658 N N . ALA A 1 83 ? -9.404 -2.499 24.885 1.00 70.50 83 ALA A N 1
ATOM 659 C CA . ALA A 1 83 ? -10.652 -3.248 25.003 1.00 70.50 83 ALA A CA 1
ATOM 660 C C . ALA A 1 83 ? -10.798 -3.976 26.353 1.00 70.50 83 ALA A C 1
ATOM 662 O O . ALA A 1 83 ? -11.916 -4.318 26.726 1.00 70.50 83 ALA A O 1
ATOM 663 N N . GLN A 1 84 ? -9.714 -4.137 27.118 1.00 72.44 84 GLN A N 1
ATOM 664 C CA . GLN A 1 84 ? -9.718 -4.820 28.416 1.00 72.44 84 GLN A CA 1
ATOM 665 C C . GLN A 1 84 ? -10.307 -3.984 29.577 1.00 72.44 84 GLN A C 1
ATOM 667 O O . GLN A 1 84 ? -10.478 -4.516 30.669 1.00 72.44 84 GLN A O 1
ATOM 672 N N . GLY A 1 85 ? -10.626 -2.693 29.372 1.00 67.44 85 GLY A N 1
ATOM 673 C CA . GLY A 1 85 ? -10.871 -1.755 30.485 1.00 67.44 85 GLY A CA 1
ATOM 674 C C . GLY A 1 85 ? -12.279 -1.169 30.698 1.00 67.44 85 GLY A C 1
ATOM 675 O O . GLY A 1 85 ? -12.521 -0.640 31.778 1.00 67.44 85 GLY A O 1
ATOM 676 N N . SER A 1 86 ? -13.219 -1.179 29.736 1.00 65.88 86 SER A N 1
ATOM 677 C CA . SER A 1 86 ? -14.565 -0.579 29.942 1.00 65.88 86 SER A CA 1
ATOM 678 C C . SER A 1 86 ? -15.550 -0.827 28.783 1.00 65.88 86 SER A C 1
ATOM 680 O O . SER A 1 86 ? -15.188 -0.658 27.616 1.00 65.88 86 SER A O 1
ATOM 682 N N . ASN A 1 87 ? -16.822 -1.118 29.103 1.00 72.00 87 ASN A N 1
ATOM 683 C CA . ASN A 1 87 ? -17.907 -1.389 28.138 1.00 72.00 87 ASN A CA 1
ATOM 684 C C . ASN A 1 87 ? -18.614 -0.130 27.589 1.00 72.00 87 ASN A C 1
ATOM 686 O O . ASN A 1 87 ? -19.322 -0.206 26.586 1.00 72.00 87 ASN A O 1
ATOM 690 N N . ALA A 1 88 ? -18.409 1.052 28.184 1.00 68.88 88 ALA A N 1
ATOM 691 C CA . ALA A 1 88 ? -19.196 2.256 27.869 1.00 68.88 88 ALA A CA 1
ATOM 692 C C . ALA A 1 88 ? -18.980 2.826 26.446 1.00 68.88 88 ALA A C 1
ATOM 694 O O . ALA A 1 88 ? -19.727 3.695 26.005 1.00 68.88 88 ALA A O 1
ATOM 695 N N . LYS A 1 89 ? -17.967 2.350 25.706 1.00 78.56 89 LYS A N 1
ATOM 696 C CA . LYS A 1 89 ? -17.630 2.811 24.341 1.00 78.56 89 LYS A CA 1
ATOM 697 C C . LYS A 1 89 ? -17.570 1.678 23.308 1.00 78.56 89 LYS A C 1
ATOM 699 O O . LYS A 1 89 ? -16.945 1.831 22.258 1.00 78.56 89 LYS A O 1
ATOM 704 N N . GLN A 1 90 ? -18.210 0.543 23.590 1.00 82.81 90 GLN A N 1
ATOM 705 C CA . GLN A 1 90 ? -18.097 -0.676 22.783 1.00 82.81 90 GLN A CA 1
ATOM 706 C C . GLN A 1 90 ? -18.493 -0.475 21.307 1.00 82.81 90 GLN A C 1
ATOM 708 O O . GLN A 1 90 ? -17.720 -0.844 20.426 1.00 82.81 90 GLN A O 1
ATOM 713 N N . ASN A 1 91 ? -19.615 0.198 21.022 1.00 84.44 91 ASN A N 1
ATOM 714 C CA . ASN A 1 91 ? -20.081 0.421 19.641 1.00 84.44 91 ASN A CA 1
ATOM 715 C C . ASN A 1 91 ? -19.104 1.273 18.811 1.00 84.44 91 ASN A C 1
ATOM 717 O O . ASN A 1 91 ? -18.796 0.952 17.665 1.00 84.44 91 ASN A O 1
ATOM 721 N N . MET A 1 92 ? -18.566 2.347 19.399 1.00 83.62 92 MET A N 1
ATOM 722 C CA . MET A 1 92 ? -17.591 3.212 18.725 1.00 83.62 92 MET A CA 1
ATOM 723 C C . MET A 1 92 ? -16.279 2.467 18.450 1.00 83.62 92 MET A C 1
ATOM 725 O O . MET A 1 92 ? -15.710 2.592 17.366 1.00 83.62 92 MET A O 1
ATOM 729 N N . ARG A 1 93 ? -15.826 1.642 19.403 1.00 85.19 93 ARG A N 1
ATOM 730 C CA . ARG A 1 93 ? -14.638 0.791 19.246 1.00 85.19 93 ARG A CA 1
ATOM 731 C C . ARG A 1 93 ? -14.830 -0.268 18.168 1.00 85.19 93 ARG A C 1
ATOM 733 O O . ARG A 1 93 ? -13.923 -0.481 17.370 1.00 85.19 93 ARG A O 1
ATOM 740 N N . GLN A 1 94 ? -16.005 -0.887 18.101 1.00 87.62 94 GLN A N 1
ATOM 741 C CA . GLN A 1 94 ? -16.329 -1.876 17.075 1.00 87.62 94 GLN A CA 1
ATOM 742 C C . GLN A 1 94 ? -16.311 -1.260 15.669 1.00 87.62 94 GLN A C 1
ATOM 744 O O . GLN A 1 94 ? -15.692 -1.827 14.771 1.00 87.62 94 GLN A O 1
ATOM 749 N N . ASN A 1 95 ? -16.894 -0.068 15.501 1.00 89.81 95 ASN A N 1
ATOM 750 C CA . ASN A 1 95 ? -16.862 0.674 14.235 1.00 89.81 95 ASN A CA 1
ATOM 751 C C . ASN A 1 95 ? -15.441 1.094 13.833 1.00 89.81 95 ASN A C 1
ATOM 753 O O . ASN A 1 95 ? -15.067 1.036 12.662 1.00 89.81 95 ASN A O 1
ATOM 757 N N . LEU A 1 96 ? -14.620 1.512 14.798 1.00 90.12 96 LEU A N 1
ATOM 758 C CA . LEU A 1 96 ? -13.230 1.862 14.525 1.00 90.12 96 LEU A CA 1
ATOM 759 C C . LEU A 1 96 ? -12.396 0.624 14.160 1.00 90.12 96 LEU A C 1
ATOM 761 O O . LEU A 1 96 ? -11.588 0.682 13.234 1.00 90.12 96 LEU A O 1
ATOM 765 N N . ARG A 1 97 ? -12.623 -0.508 14.836 1.00 90.81 97 ARG A N 1
ATOM 766 C CA . ARG A 1 97 ? -11.956 -1.783 14.542 1.00 90.81 97 ARG A CA 1
ATOM 767 C C . ARG A 1 97 ? -12.282 -2.265 13.134 1.00 90.81 97 ARG A C 1
ATOM 769 O O . ARG A 1 97 ? -11.359 -2.589 12.389 1.00 90.81 97 ARG A O 1
ATOM 776 N N . SER A 1 98 ? -13.559 -2.262 12.752 1.00 92.25 98 SER A N 1
ATOM 777 C CA . SER A 1 98 ? -13.963 -2.642 11.398 1.00 92.25 98 SER A CA 1
ATOM 778 C C . SER A 1 98 ? -13.350 -1.696 10.364 1.00 92.25 98 SER A C 1
ATOM 780 O O . SER A 1 98 ? -12.738 -2.170 9.411 1.00 92.25 98 SER A O 1
ATOM 782 N N . SER A 1 99 ? -13.386 -0.379 10.584 1.00 93.75 99 SER A N 1
ATOM 783 C CA . SER A 1 99 ? -12.751 0.605 9.695 1.00 93.75 99 SER A CA 1
ATOM 784 C C . SER A 1 99 ? -11.249 0.354 9.502 1.00 93.75 99 SER A C 1
ATOM 786 O O . SER A 1 99 ? -10.760 0.320 8.371 1.00 93.75 99 SER A O 1
ATOM 788 N N . LEU A 1 100 ? -10.509 0.088 10.583 1.00 93.00 100 LEU A N 1
ATOM 789 C CA . LEU A 1 100 ? -9.083 -0.233 10.498 1.00 93.00 100 LEU A CA 1
ATOM 790 C C . LEU A 1 100 ? -8.827 -1.565 9.790 1.00 93.00 100 LEU A C 1
ATOM 792 O O . LEU A 1 100 ? -7.870 -1.661 9.030 1.00 93.00 100 LEU A O 1
ATOM 796 N N . GLN A 1 101 ? -9.663 -2.585 10.005 1.00 93.88 101 GLN A N 1
ATOM 797 C CA . GLN A 1 101 ? -9.577 -3.856 9.272 1.00 93.88 101 GLN A CA 1
ATOM 798 C C . GLN A 1 101 ? -9.799 -3.657 7.767 1.00 93.88 101 GLN A C 1
ATOM 800 O O . GLN A 1 101 ? -9.042 -4.192 6.959 1.00 93.88 101 GLN A O 1
ATOM 805 N N . HIS A 1 102 ? -10.770 -2.826 7.382 1.00 94.25 102 HIS A N 1
ATOM 806 C CA . HIS A 1 102 ? -11.012 -2.492 5.977 1.00 94.25 102 HIS A CA 1
ATOM 807 C C . HIS A 1 102 ? -9.840 -1.698 5.385 1.00 94.25 102 HIS A C 1
ATOM 809 O O . HIS A 1 102 ? -9.407 -1.968 4.266 1.00 94.25 102 HIS A O 1
ATOM 815 N N . ALA A 1 103 ? -9.286 -0.738 6.132 1.00 93.00 103 ALA A N 1
ATOM 816 C CA . ALA A 1 103 ? -8.103 0.008 5.710 1.00 93.00 103 ALA A CA 1
ATOM 817 C C . ALA A 1 103 ? -6.885 -0.912 5.525 1.00 93.00 103 ALA A C 1
ATOM 819 O O . ALA A 1 103 ? -6.195 -0.803 4.513 1.00 93.00 103 ALA A O 1
ATOM 820 N N . HIS A 1 104 ? -6.661 -1.843 6.457 1.00 96.00 104 HIS A N 1
ATOM 821 C CA . HIS A 1 104 ? -5.608 -2.852 6.369 1.00 96.00 104 HIS A CA 1
ATOM 822 C C . HIS A 1 104 ? -5.753 -3.685 5.090 1.00 96.00 104 HIS A C 1
ATOM 824 O O . HIS A 1 104 ? -4.826 -3.721 4.286 1.00 96.00 104 HIS A O 1
ATOM 830 N N . ALA A 1 105 ? -6.927 -4.283 4.860 1.00 95.25 105 ALA A N 1
ATOM 831 C CA . ALA A 1 105 ? -7.188 -5.105 3.677 1.00 95.25 105 ALA A CA 1
ATOM 832 C C . ALA A 1 105 ? -6.921 -4.344 2.367 1.00 95.25 105 ALA A C 1
ATOM 834 O O . ALA A 1 105 ? -6.182 -4.824 1.510 1.00 95.25 105 ALA A O 1
ATOM 835 N N . ARG A 1 106 ? -7.430 -3.110 2.255 1.00 95.44 106 ARG A N 1
ATOM 836 C CA . ARG A 1 106 ? -7.233 -2.259 1.069 1.00 95.44 106 ARG A CA 1
ATOM 837 C C . ARG A 1 106 ? -5.771 -1.905 0.812 1.00 95.44 106 ARG A C 1
ATOM 839 O O . ARG A 1 106 ? -5.360 -1.787 -0.339 1.00 95.44 106 ARG A O 1
ATOM 846 N N . ILE A 1 107 ? -4.990 -1.657 1.864 1.00 93.06 107 ILE A N 1
ATOM 847 C CA . ILE A 1 107 ? -3.565 -1.335 1.716 1.00 93.06 107 ILE A CA 1
ATOM 848 C C . ILE A 1 107 ? -2.782 -2.594 1.332 1.00 93.06 107 ILE A C 1
ATOM 850 O O . ILE A 1 107 ? -1.934 -2.521 0.446 1.00 93.06 107 ILE A O 1
ATOM 854 N N . SER A 1 108 ? -3.083 -3.739 1.949 1.00 95.88 108 SER A N 1
ATOM 855 C CA . SER A 1 108 ? -2.457 -5.022 1.615 1.00 95.88 108 SER A CA 1
ATOM 856 C C . SER A 1 108 ? -2.700 -5.426 0.161 1.00 95.88 108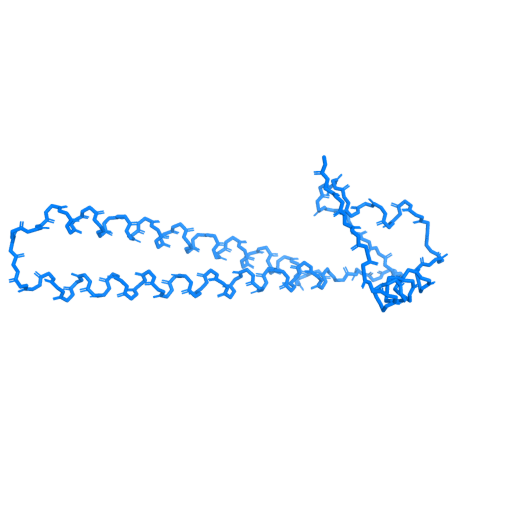 SER A C 1
ATOM 858 O O . SER A 1 108 ? -1.752 -5.808 -0.518 1.00 95.88 108 SER A O 1
ATOM 860 N N . GLU A 1 109 ? -3.926 -5.276 -0.340 1.00 96.19 109 GLU A N 1
ATOM 861 C CA . GLU A 1 109 ? -4.267 -5.561 -1.739 1.00 96.19 109 GLU A CA 1
ATOM 862 C C . GLU A 1 109 ? -3.460 -4.680 -2.705 1.00 96.19 109 GLU A C 1
ATOM 864 O O . GLU A 1 109 ? -2.782 -5.184 -3.599 1.00 96.19 109 GLU A O 1
ATOM 869 N N . LYS A 1 110 ? -3.405 -3.365 -2.457 1.00 92.31 110 LYS A N 1
ATOM 870 C CA . LYS A 1 110 ? -2.599 -2.439 -3.273 1.00 92.31 110 LYS A CA 1
ATOM 871 C C . LYS A 1 110 ? -1.104 -2.744 -3.245 1.00 92.31 110 LYS A C 1
ATOM 873 O O . LYS A 1 110 ? -0.418 -2.543 -4.250 1.00 92.31 110 LYS A O 1
ATOM 878 N N . ILE A 1 111 ? -0.583 -3.194 -2.103 1.00 94.50 111 ILE A N 1
ATOM 879 C CA . ILE A 1 111 ? 0.811 -3.637 -1.990 1.00 94.50 111 ILE A CA 1
ATOM 880 C C . ILE A 1 111 ? 1.038 -4.841 -2.907 1.00 94.50 111 ILE A C 1
ATOM 882 O O . ILE A 1 111 ? 1.960 -4.793 -3.716 1.00 94.50 111 ILE A O 1
ATOM 886 N N . GLN A 1 112 ? 0.170 -5.855 -2.856 1.00 96.06 112 GLN A N 1
ATOM 887 C CA . GLN A 1 112 ? 0.277 -7.049 -3.703 1.00 96.06 112 GLN A CA 1
ATOM 888 C C . GLN A 1 112 ? 0.192 -6.714 -5.198 1.00 96.06 112 GLN A C 1
ATOM 890 O O . GLN A 1 112 ? 0.988 -7.213 -5.996 1.00 96.06 112 GLN A O 1
ATOM 895 N N . GLU A 1 113 ? -0.729 -5.834 -5.597 1.00 92.81 113 GLU A N 1
ATOM 896 C CA . GLU A 1 113 ? -0.840 -5.366 -6.983 1.00 92.81 113 GLU A CA 1
ATOM 897 C C . GLU A 1 113 ? 0.432 -4.650 -7.452 1.00 92.81 113 GLU A C 1
ATOM 899 O O . GLU A 1 113 ? 0.945 -4.921 -8.542 1.00 92.81 113 GLU A O 1
ATOM 904 N N . THR A 1 114 ? 0.973 -3.763 -6.613 1.00 87.75 114 THR A N 1
ATOM 905 C CA . THR A 1 114 ? 2.181 -2.993 -6.933 1.00 87.75 114 THR A CA 1
ATOM 906 C C . THR A 1 114 ? 3.422 -3.890 -6.966 1.00 87.75 114 THR A C 1
ATOM 908 O O . THR A 1 114 ? 4.278 -3.711 -7.828 1.00 87.75 114 THR A O 1
ATOM 911 N N . GLU A 1 115 ? 3.514 -4.890 -6.085 1.00 92.56 115 GLU A N 1
ATOM 912 C CA . GLU A 1 115 ? 4.566 -5.915 -6.106 1.00 92.56 115 GLU A CA 1
ATOM 913 C C . GLU A 1 115 ? 4.501 -6.753 -7.384 1.00 92.56 115 GLU A C 1
ATOM 915 O O . GLU A 1 115 ? 5.515 -6.937 -8.057 1.00 92.56 115 GLU A O 1
ATOM 920 N N . LYS A 1 116 ? 3.303 -7.193 -7.784 1.00 91.94 116 LYS A N 1
ATOM 921 C CA . LYS A 1 116 ? 3.094 -7.918 -9.044 1.00 91.94 116 LYS A CA 1
ATOM 922 C C . LYS A 1 116 ? 3.485 -7.069 -10.253 1.00 91.94 116 LYS A C 1
ATOM 924 O O . LYS A 1 116 ? 4.082 -7.583 -11.198 1.00 91.94 116 LYS A O 1
ATOM 929 N N . HIS A 1 117 ? 3.161 -5.777 -10.237 1.00 83.50 117 HIS A N 1
ATOM 930 C CA . HIS A 1 117 ? 3.571 -4.854 -11.290 1.00 83.50 117 HIS A CA 1
ATOM 931 C C . HIS A 1 117 ? 5.094 -4.667 -11.318 1.00 83.50 117 HIS A C 1
ATOM 933 O O . HIS A 1 117 ? 5.696 -4.776 -12.383 1.00 83.50 117 HIS A O 1
ATOM 939 N N . LEU A 1 118 ? 5.729 -4.481 -10.158 1.00 83.88 118 LEU A N 1
ATOM 940 C CA . LEU A 1 118 ? 7.181 -4.351 -10.048 1.00 83.88 118 LEU A CA 1
ATOM 941 C C . LEU A 1 118 ? 7.905 -5.595 -10.583 1.00 83.88 118 LEU A C 1
ATOM 943 O O . LEU A 1 118 ? 8.846 -5.457 -11.360 1.00 83.88 118 LEU A O 1
ATOM 947 N N . LEU A 1 119 ? 7.425 -6.795 -10.244 1.00 88.62 119 LEU A N 1
ATOM 948 C CA . LEU A 1 119 ? 7.972 -8.051 -10.764 1.00 88.62 119 LEU A CA 1
ATOM 949 C C . LEU A 1 119 ? 7.892 -8.122 -12.293 1.00 88.62 119 LEU A C 1
ATOM 951 O O . LEU A 1 119 ? 8.858 -8.515 -12.938 1.00 88.62 119 LEU A O 1
ATOM 955 N N . ARG A 1 120 ? 6.778 -7.687 -12.896 1.00 84.62 120 ARG A N 1
ATOM 956 C CA . ARG A 1 120 ? 6.643 -7.621 -14.363 1.00 84.62 120 ARG A CA 1
ATOM 957 C C . ARG A 1 120 ? 7.626 -6.637 -14.999 1.00 84.62 120 ARG A C 1
ATOM 959 O O . ARG A 1 120 ? 8.103 -6.906 -16.096 1.00 84.62 120 ARG A O 1
ATOM 966 N N . LEU A 1 121 ? 7.911 -5.514 -14.336 1.00 76.81 121 LEU A N 1
ATOM 967 C CA . LEU A 1 121 ? 8.891 -4.530 -14.809 1.00 76.81 121 LEU A CA 1
ATOM 968 C C . LEU A 1 121 ? 10.338 -5.033 -14.677 1.00 76.81 121 LEU A C 1
ATOM 970 O O . LEU A 1 121 ? 11.182 -4.628 -15.467 1.00 76.81 121 LEU A O 1
ATOM 974 N N . GLN A 1 122 ? 10.625 -5.883 -13.686 1.00 76.06 122 GLN A N 1
ATOM 975 C CA . GLN A 1 122 ? 11.960 -6.441 -13.428 1.00 76.06 122 GLN A CA 1
ATOM 976 C C . GLN A 1 122 ? 12.267 -7.710 -14.238 1.00 76.06 122 GLN A C 1
ATOM 978 O O . GLN A 1 122 ? 13.434 -7.994 -14.493 1.00 76.06 122 GLN A O 1
ATOM 983 N N . ALA A 1 123 ? 11.240 -8.474 -14.624 1.00 71.94 123 ALA A N 1
ATOM 984 C CA . ALA A 1 123 ? 11.366 -9.693 -15.428 1.00 71.94 123 ALA A CA 1
ATOM 985 C C . ALA A 1 123 ? 11.584 -9.431 -16.934 1.00 71.94 123 ALA A C 1
ATOM 987 O O . ALA A 1 123 ? 11.714 -10.385 -17.698 1.00 71.94 123 ALA A O 1
ATOM 988 N N . ARG A 1 124 ? 11.591 -8.159 -17.350 1.00 53.53 124 ARG A N 1
ATOM 989 C CA . ARG A 1 124 ? 11.919 -7.695 -18.704 1.00 53.53 124 ARG A CA 1
ATOM 990 C C . ARG A 1 124 ? 13.351 -7.155 -18.751 1.00 53.53 124 ARG A C 1
ATOM 992 O O . ARG A 1 124 ? 13.948 -7.271 -19.836 1.00 53.53 124 ARG A O 1
#

Secondary structure (DSSP, 8-state):
--------HHHHHHHHHHHHTTTTS-HHHHGGGSSS-TT---EETTEE---HHHHHHHHHHHHHHHHHHHHHHHHHHHHHHHTTS-STTHHHHHHHHHHHHHHHHHHHHHHHHHHHHHHHHH--

Foldseek 3Di:
DDDDDPPDPVVVVVVCVVVVVVVVDDVVVVPVPPDDDPDDFDDDPNDTDQPVVLLVVLVVVLVVLVVVLVVLVVVLVVLVVVVVDDDPCVVVSVVVNVVSVVVNVVSVVVSVVSVVVSVVSVVD

Radius of gyration: 23.28 Å; chains: 1; bounding box: 43×41×63 Å

Sequence (124 aa):
MLNHRLDSALDLRRLQKNYIVRCNEDLSNILQGGTGNHEEVVLIRGDPVRPCAQIARCEGMLRKMRHVLAQVMQKQLLLEMEAQGSNAKQNMRQNLRSSLQHAHARISEKIQETEKHLLRLQAR

pLDDT: mean 70.34, std 20.82, range [35.72, 96.94]